Protein AF-A0A0J5JEC5-F1 (afdb_monomer_lite)

Structure (mmCIF, N/CA/C/O backbone):
data_AF-A0A0J5JEC5-F1
#
_entry.id   AF-A0A0J5JEC5-F1
#
loop_
_atom_site.group_PDB
_atom_site.id
_atom_site.type_symbol
_atom_site.label_atom_id
_atom_site.label_alt_id
_atom_site.label_comp_id
_atom_site.label_asym_id
_atom_site.label_entity_id
_atom_site.label_seq_id
_atom_site.pdbx_PDB_ins_code
_atom_site.Cartn_x
_atom_site.Cartn_y
_atom_site.Cartn_z
_atom_site.occupancy
_atom_site.B_iso_or_equiv
_atom_site.auth_seq_id
_atom_site.auth_comp_id
_atom_site.auth_asym_id
_atom_site.auth_atom_id
_atom_site.pdbx_PDB_model_num
ATOM 1 N N . MET A 1 1 ? -25.930 -53.452 -39.414 1.00 46.72 1 MET A N 1
ATOM 2 C CA . MET A 1 1 ? -24.626 -53.181 -38.767 1.00 46.72 1 MET A CA 1
ATOM 3 C C . MET A 1 1 ? -24.118 -51.826 -39.234 1.00 46.72 1 MET A C 1
ATOM 5 O O . MET A 1 1 ? -23.918 -51.682 -40.431 1.00 46.72 1 MET A O 1
ATOM 9 N N . LYS A 1 2 ? -23.957 -50.857 -38.324 1.00 38.56 2 LYS A N 1
ATOM 10 C CA . LYS A 1 2 ? -22.959 -49.766 -38.352 1.00 38.56 2 LYS A CA 1
ATOM 11 C C . LYS A 1 2 ? -23.227 -48.858 -37.146 1.00 38.56 2 LYS A C 1
ATOM 13 O O . LYS A 1 2 ? -24.2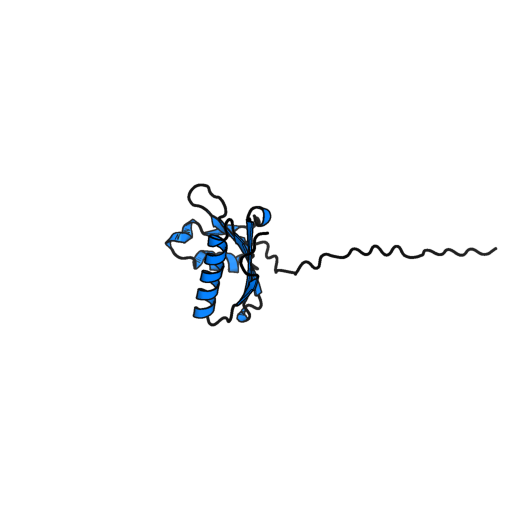52 -48.194 -37.079 1.00 38.56 2 LYS A O 1
ATOM 18 N N . LYS A 1 3 ? -22.321 -48.914 -36.168 1.00 42.03 3 LYS A N 1
ATOM 19 C CA . LYS A 1 3 ? -22.228 -47.967 -35.053 1.00 42.03 3 LYS A CA 1
ATOM 20 C C . LYS A 1 3 ? -21.571 -46.698 -35.594 1.00 42.03 3 LYS A C 1
ATOM 22 O O . LYS A 1 3 ? -20.520 -46.816 -36.217 1.00 42.03 3 LYS A O 1
ATOM 27 N N . MET A 1 4 ? -22.130 -45.525 -35.320 1.00 43.28 4 MET A N 1
ATOM 28 C CA . MET A 1 4 ? -21.382 -44.268 -35.364 1.00 43.28 4 MET A CA 1
ATOM 29 C C . MET A 1 4 ? -21.780 -43.434 -34.152 1.00 43.28 4 MET A C 1
ATOM 31 O O . MET A 1 4 ? -22.891 -42.928 -34.047 1.00 43.28 4 MET A O 1
ATOM 35 N N . VAL A 1 5 ? -20.847 -43.387 -33.208 1.00 45.19 5 VAL A N 1
ATOM 36 C CA . VAL A 1 5 ? -20.821 -42.480 -32.067 1.00 45.19 5 VAL A CA 1
ATOM 37 C C . VAL A 1 5 ? -20.313 -41.143 -32.598 1.00 45.19 5 VAL A C 1
ATOM 39 O O . VAL A 1 5 ? -19.201 -41.090 -33.116 1.00 45.19 5 VAL A O 1
ATOM 42 N N . LEU A 1 6 ? -21.101 -40.076 -32.468 1.00 44.38 6 LEU A N 1
ATOM 43 C CA . LEU A 1 6 ? -20.592 -38.707 -32.538 1.00 44.38 6 LEU A CA 1
ATOM 44 C C . LEU A 1 6 ? -20.671 -38.110 -31.133 1.00 44.38 6 LEU A C 1
ATOM 46 O O . LEU A 1 6 ? -21.708 -37.618 -30.697 1.00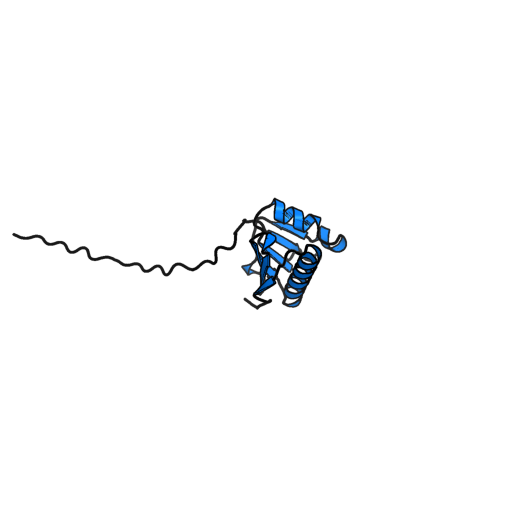 44.38 6 LEU A O 1
ATOM 50 N N . ALA A 1 7 ? -19.557 -38.202 -30.412 1.00 47.66 7 ALA A N 1
ATOM 51 C CA . ALA A 1 7 ? -19.303 -37.390 -29.234 1.00 47.66 7 ALA A CA 1
ATOM 52 C C . ALA A 1 7 ? -18.826 -36.016 -29.728 1.00 47.66 7 ALA A C 1
ATOM 54 O O . ALA A 1 7 ? -17.701 -35.879 -30.204 1.00 47.66 7 ALA A O 1
ATOM 55 N N . GLY A 1 8 ? -19.714 -35.021 -29.690 1.00 40.00 8 GLY A N 1
ATOM 56 C CA . GLY A 1 8 ? -19.446 -33.653 -30.130 1.00 40.00 8 GLY A CA 1
ATOM 57 C C . GLY A 1 8 ? -19.335 -32.701 -28.943 1.00 40.00 8 GLY A C 1
ATOM 58 O O . GLY A 1 8 ? -20.349 -32.274 -28.408 1.00 40.00 8 GLY A O 1
ATOM 59 N N . MET A 1 9 ? -18.090 -32.434 -28.543 1.00 39.47 9 MET A N 1
ATOM 60 C CA . MET A 1 9 ? -17.563 -31.262 -27.824 1.00 39.47 9 MET A CA 1
ATOM 61 C C . MET A 1 9 ? -18.547 -30.388 -27.023 1.00 39.47 9 MET A C 1
ATOM 63 O O . MET A 1 9 ? -19.191 -29.486 -27.553 1.00 39.47 9 MET A O 1
ATOM 67 N N . VAL A 1 10 ? -18.508 -30.543 -25.697 1.00 41.47 10 VAL A N 1
ATOM 68 C CA . VAL A 1 10 ? -18.903 -29.486 -24.759 1.00 41.47 10 VAL A CA 1
ATOM 69 C C . VAL A 1 10 ? -17.771 -28.458 -24.722 1.00 41.47 10 VAL A C 1
ATOM 71 O O . VAL A 1 10 ? -16.760 -28.658 -24.051 1.00 41.47 10 VAL A O 1
ATOM 74 N N . VAL A 1 11 ? -17.922 -27.355 -25.453 1.00 46.38 11 VAL A N 1
ATOM 75 C CA . VAL A 1 11 ? -17.081 -26.169 -25.259 1.00 46.38 11 VAL A CA 1
ATOM 76 C C . VAL A 1 11 ? -17.657 -25.414 -24.066 1.00 46.38 11 VAL A C 1
ATOM 78 O O . VAL A 1 11 ? -18.512 -24.544 -24.216 1.00 46.38 11 VAL A O 1
ATOM 81 N N . VAL A 1 12 ? -17.218 -25.769 -22.855 1.00 46.75 12 VAL A N 1
ATOM 82 C CA . VAL A 1 12 ? -17.370 -24.873 -21.704 1.00 46.75 12 VAL A CA 1
ATOM 83 C C . VAL A 1 12 ? -16.384 -23.734 -21.933 1.00 46.75 12 VAL A C 1
ATOM 85 O O . VAL A 1 12 ? -15.219 -23.810 -21.549 1.00 46.75 12 VAL A O 1
ATOM 88 N N . ALA A 1 13 ? -16.843 -22.684 -22.610 1.00 43.12 13 ALA A N 1
ATOM 89 C CA . ALA A 1 13 ? -16.167 -21.400 -22.606 1.00 43.12 13 ALA A CA 1
ATOM 90 C C . ALA A 1 13 ? -16.294 -20.819 -21.191 1.00 43.12 13 ALA A C 1
ATOM 92 O O . ALA A 1 13 ? -17.152 -19.986 -20.911 1.00 43.12 13 ALA A O 1
ATOM 93 N N . MET A 1 14 ? -15.445 -21.289 -20.274 1.00 41.00 14 MET A N 1
ATOM 94 C CA . MET A 1 14 ? -15.056 -20.473 -19.138 1.00 41.00 14 MET A CA 1
ATOM 95 C C . MET A 1 14 ? -14.312 -19.291 -19.749 1.00 41.00 14 MET A C 1
ATOM 97 O O . MET A 1 14 ? -13.130 -19.388 -20.074 1.00 41.00 14 MET A O 1
ATOM 101 N N . THR A 1 15 ? -15.021 -18.187 -19.976 1.00 48.16 15 THR A N 1
ATOM 102 C CA . THR A 1 15 ? -14.398 -16.871 -20.067 1.00 48.16 15 THR A CA 1
ATOM 103 C C . THR A 1 15 ? -13.691 -16.659 -18.739 1.00 48.16 15 THR A C 1
ATOM 105 O O . THR A 1 15 ? -14.284 -16.203 -17.762 1.00 48.16 15 THR A O 1
ATOM 108 N N . GLY A 1 16 ? -12.445 -17.127 -18.683 1.00 39.03 16 GLY A N 1
ATOM 109 C CA . GLY A 1 16 ? -11.554 -16.901 -17.571 1.00 39.03 16 GLY A CA 1
ATOM 110 C C . GLY A 1 16 ? -11.473 -15.403 -17.364 1.00 39.03 16 GLY A C 1
ATOM 111 O O . GLY A 1 16 ? -11.230 -14.656 -18.314 1.00 39.03 16 GLY A O 1
ATOM 112 N N . CYS A 1 17 ? -11.710 -14.973 -16.126 1.00 46.34 17 CYS A N 1
ATOM 113 C CA . CYS A 1 17 ? -11.263 -13.673 -15.675 1.00 46.34 17 CYS A CA 1
ATOM 114 C C . CYS A 1 17 ? -9.839 -13.485 -16.193 1.00 46.34 17 CYS A C 1
ATOM 116 O O . CYS A 1 17 ? -8.942 -14.258 -15.853 1.00 46.34 17 CYS A O 1
ATOM 118 N N . ALA A 1 18 ? -9.630 -12.451 -17.001 1.00 39.47 18 ALA A N 1
ATOM 119 C CA . ALA A 1 18 ? -8.327 -11.830 -17.086 1.00 39.47 18 ALA A CA 1
ATOM 120 C C . ALA A 1 18 ? -8.077 -11.202 -15.712 1.00 39.47 18 ALA A C 1
ATOM 122 O O . ALA A 1 18 ? -8.254 -10.003 -15.506 1.00 39.47 18 ALA A O 1
ATOM 123 N N . THR A 1 19 ? -7.742 -12.037 -14.730 1.00 44.44 19 THR A N 1
ATOM 124 C CA . THR A 1 19 ? -7.104 -11.584 -13.510 1.00 44.44 19 THR A CA 1
ATOM 125 C C . THR A 1 19 ? -5.803 -10.988 -14.007 1.00 44.44 19 THR A C 1
ATOM 127 O O . THR A 1 19 ? -4.889 -11.715 -14.399 1.00 44.44 19 THR A O 1
ATOM 130 N N . MET A 1 20 ? -5.753 -9.657 -14.096 1.00 43.19 20 MET A N 1
ATOM 131 C CA . MET A 1 20 ? -4.490 -8.938 -14.136 1.00 43.19 20 MET A CA 1
ATOM 132 C C . MET A 1 20 ? -3.672 -9.535 -12.999 1.00 43.19 20 MET A C 1
ATOM 134 O O . MET A 1 20 ? -4.022 -9.358 -11.833 1.00 43.19 20 MET A O 1
ATOM 138 N N . GLY A 1 21 ? -2.681 -10.352 -13.356 1.00 38.44 21 GLY A N 1
ATOM 139 C CA . GLY A 1 21 ? -1.786 -11.009 -12.423 1.00 38.44 21 GLY A CA 1
ATOM 140 C C . GLY A 1 21 ? -0.937 -9.944 -11.756 1.00 38.44 21 GLY A C 1
ATOM 141 O O . GLY A 1 21 ? 0.213 -9.737 -12.130 1.00 38.44 21 GLY A O 1
ATOM 142 N N . GLY A 1 22 ? -1.531 -9.232 -10.800 1.00 44.94 22 GLY A N 1
ATOM 143 C CA . GLY A 1 22 ? -0.787 -8.571 -9.753 1.00 44.94 22 GLY A CA 1
ATOM 144 C C . GLY A 1 22 ? -0.006 -9.658 -9.036 1.00 44.94 22 GLY A C 1
ATOM 145 O O . GLY A 1 22 ? -0.530 -10.746 -8.795 1.00 44.94 22 GLY A O 1
ATOM 146 N N . LEU A 1 23 ? 1.266 -9.392 -8.768 1.00 51.81 23 LEU A N 1
ATOM 147 C CA . LEU A 1 23 ? 2.097 -10.211 -7.900 1.00 51.81 23 LEU A CA 1
ATOM 148 C C . LEU A 1 23 ? 1.396 -10.310 -6.538 1.00 51.81 23 LEU A C 1
ATOM 150 O O . LEU A 1 23 ? 1.646 -9.486 -5.668 1.00 51.81 23 LEU A O 1
ATOM 154 N N . SER A 1 24 ? 0.503 -11.287 -6.364 1.00 52.66 24 SER A N 1
ATOM 155 C CA . SER A 1 24 ? -0.209 -11.528 -5.114 1.00 52.66 24 SER A CA 1
ATOM 156 C C . SER A 1 24 ? 0.788 -12.139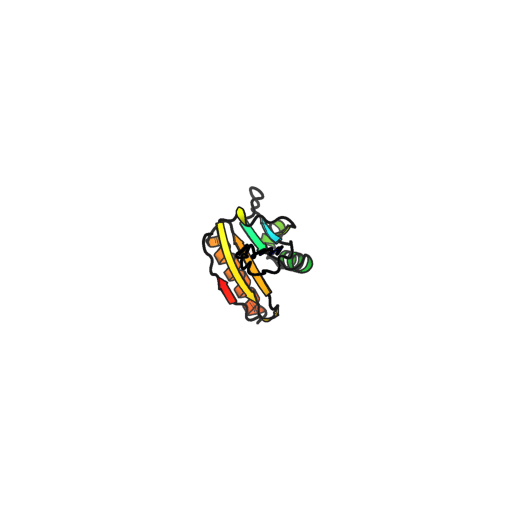 -4.136 1.00 52.66 24 SER A C 1
ATOM 158 O O . SER A 1 24 ? 0.853 -13.357 -3.953 1.00 52.66 24 SER A O 1
ATOM 160 N N . GLY A 1 25 ? 1.633 -11.297 -3.546 1.00 60.59 25 GLY A N 1
ATOM 161 C CA . GLY A 1 25 ? 2.691 -11.727 -2.637 1.00 60.59 25 GLY A CA 1
ATOM 162 C C . GLY A 1 25 ? 2.164 -12.189 -1.279 1.00 60.59 25 GLY A C 1
ATOM 163 O O . GLY A 1 25 ? 2.960 -12.519 -0.400 1.00 60.59 25 GLY A O 1
ATOM 164 N N . GLY A 1 26 ? 0.837 -12.207 -1.076 1.00 81.38 26 GLY A N 1
ATOM 165 C CA . GLY A 1 26 ? 0.193 -12.625 0.175 1.00 81.38 26 GLY A CA 1
ATOM 166 C C . GLY A 1 26 ? 0.703 -11.834 1.383 1.00 81.38 26 GLY A C 1
ATOM 167 O O . GLY A 1 26 ? 0.747 -12.347 2.510 1.00 81.38 26 GLY A O 1
ATOM 168 N N . ARG A 1 27 ? 1.197 -10.621 1.129 1.00 92.06 27 ARG A N 1
ATOM 169 C CA . ARG A 1 27 ? 1.831 -9.734 2.092 1.00 92.06 27 ARG A CA 1
ATOM 170 C C . ARG A 1 27 ? 1.315 -8.339 1.838 1.00 92.06 27 ARG A C 1
ATOM 172 O O . ARG A 1 27 ? 1.330 -7.854 0.716 1.00 92.06 27 ARG A O 1
ATOM 179 N N . TYR A 1 28 ? 0.880 -7.710 2.912 1.00 94.50 28 TYR A N 1
ATOM 180 C CA . TYR A 1 28 ? 0.196 -6.440 2.851 1.00 94.50 28 TYR A CA 1
ATOM 181 C C . TYR A 1 28 ? 0.870 -5.492 3.818 1.00 94.50 28 TYR A C 1
ATOM 183 O O . TYR A 1 28 ? 0.959 -5.781 5.013 1.00 94.50 28 TYR A O 1
ATOM 191 N N . TYR A 1 29 ? 1.343 -4.369 3.300 1.00 94.94 29 TYR A N 1
ATOM 192 C CA . TYR A 1 29 ? 1.642 -3.225 4.143 1.00 94.94 29 TYR A CA 1
ATOM 193 C C . TYR A 1 29 ? 0.313 -2.570 4.515 1.00 94.94 29 TYR A C 1
ATOM 195 O O . TYR A 1 29 ? -0.507 -2.315 3.635 1.00 94.94 29 TYR A O 1
ATOM 203 N N . GLN A 1 30 ? 0.076 -2.342 5.801 1.00 96.50 30 GLN A N 1
ATOM 204 C CA . GLN A 1 30 ? -1.156 -1.745 6.305 1.00 96.50 30 GLN A CA 1
ATOM 205 C C . GLN A 1 30 ? -0.841 -0.577 7.231 1.00 96.50 30 GLN A C 1
ATOM 207 O O . GLN A 1 30 ? -0.004 -0.710 8.123 1.00 96.50 30 GLN A O 1
ATOM 212 N N . MET A 1 31 ? -1.568 0.523 7.048 1.00 95.62 31 MET A N 1
ATOM 213 C CA . MET A 1 31 ? -1.662 1.607 8.023 1.00 95.62 31 MET A CA 1
ATOM 214 C C . MET A 1 31 ? -2.939 1.435 8.835 1.00 95.62 31 MET A C 1
ATOM 216 O O . MET A 1 31 ? -4.017 1.315 8.249 1.00 95.62 31 MET A O 1
ATOM 220 N N . VAL A 1 32 ? -2.834 1.437 10.160 1.00 95.38 32 VAL A N 1
ATOM 221 C CA . VAL A 1 32 ? -3.970 1.301 11.078 1.00 95.38 32 VAL A CA 1
ATOM 222 C C . VAL A 1 32 ? -4.249 2.585 11.843 1.00 95.38 32 VAL A C 1
ATOM 224 O O . VAL A 1 32 ? -3.346 3.323 12.215 1.00 95.38 32 VAL A O 1
ATOM 227 N N . SER A 1 33 ? -5.521 2.848 12.096 1.00 92.00 33 SER A N 1
ATOM 228 C CA . SER A 1 33 ? -5.960 3.944 12.946 1.00 92.00 33 SER A CA 1
ATOM 229 C C . SER A 1 33 ? -5.505 3.723 14.395 1.00 92.00 33 SER A C 1
ATOM 231 O O . SER A 1 33 ? -5.793 2.659 14.948 1.00 92.00 33 SER A O 1
ATOM 233 N N . PRO A 1 34 ? -4.890 4.726 15.054 1.00 86.62 34 PRO A N 1
ATOM 234 C CA . PRO A 1 34 ? -4.535 4.638 16.473 1.00 86.62 34 PRO A CA 1
ATOM 235 C C . PRO A 1 34 ? -5.742 4.539 17.409 1.00 86.62 34 PRO A C 1
ATOM 237 O O . PRO A 1 34 ? -5.586 4.192 18.574 1.00 86.62 34 PRO A O 1
ATOM 240 N N . LEU A 1 35 ? -6.935 4.908 16.932 1.00 90.81 35 LEU A N 1
ATOM 241 C CA . LEU A 1 35 ? -8.122 5.044 17.776 1.00 90.81 35 LEU A CA 1
ATOM 242 C C . LEU A 1 35 ? -8.909 3.738 17.907 1.00 90.81 35 LEU A C 1
ATOM 244 O O . LEU A 1 35 ? -9.600 3.540 18.902 1.00 90.81 35 LEU A O 1
ATOM 248 N N . ASN A 1 36 ? -8.879 2.888 16.878 1.00 91.88 36 ASN A N 1
ATOM 249 C CA . ASN A 1 36 ? -9.803 1.757 16.759 1.00 91.88 36 ASN A CA 1
ATOM 250 C C . ASN A 1 36 ? -9.273 0.585 15.913 1.00 91.88 36 ASN A C 1
ATOM 252 O O . ASN A 1 36 ? -10.076 -0.213 15.431 1.00 91.88 36 ASN A O 1
ATOM 256 N N . ASP A 1 37 ? -7.960 0.512 15.663 1.00 88.50 37 ASP A N 1
ATOM 257 C CA . ASP A 1 37 ? -7.291 -0.561 14.903 1.00 88.50 37 ASP A CA 1
ATOM 258 C C . ASP A 1 37 ? -7.827 -0.812 13.480 1.00 88.50 37 ASP A C 1
ATOM 260 O O . ASP A 1 37 ? -7.492 -1.809 12.830 1.00 88.50 37 ASP A O 1
ATOM 264 N N . THR A 1 38 ? -8.640 0.105 12.953 1.00 94.38 38 THR A N 1
ATOM 265 C CA . THR A 1 38 ? -9.188 0.000 11.601 1.00 94.38 38 THR A CA 1
ATOM 266 C C . THR A 1 38 ? -8.090 0.275 10.585 1.00 94.38 38 THR A C 1
ATOM 268 O O . THR A 1 38 ? -7.346 1.245 10.715 1.00 94.38 38 THR A O 1
ATOM 271 N N . VAL A 1 39 ? -7.986 -0.558 9.550 1.00 96.56 39 VAL A N 1
ATOM 272 C CA . VAL A 1 39 ? -7.033 -0.328 8.460 1.00 96.56 39 VAL A CA 1
ATOM 273 C C . VAL A 1 39 ? -7.509 0.854 7.616 1.00 96.56 39 VAL A C 1
ATOM 275 O O . VAL A 1 39 ? -8.635 0.864 7.126 1.00 96.56 39 VAL A O 1
ATOM 278 N N . LEU A 1 40 ? -6.641 1.847 7.450 1.00 96.06 40 LEU A N 1
ATOM 279 C CA . LEU A 1 40 ? -6.896 3.069 6.684 1.00 96.06 40 LEU A CA 1
ATOM 280 C C . LEU A 1 40 ? -6.355 2.973 5.254 1.00 96.06 40 LEU A C 1
ATOM 282 O O . LEU A 1 40 ? -6.938 3.534 4.329 1.00 96.06 40 LEU A O 1
ATOM 286 N N . LEU A 1 41 ? -5.244 2.255 5.086 1.00 96.75 41 LEU A N 1
ATOM 287 C CA . LEU A 1 41 ? -4.549 2.037 3.821 1.00 96.75 41 LEU A CA 1
ATOM 288 C C . LEU A 1 41 ? -3.963 0.627 3.819 1.00 96.75 41 LEU A C 1
ATOM 290 O O . LEU A 1 41 ? -3.394 0.187 4.820 1.00 96.75 41 LEU A O 1
ATOM 294 N N . GLN A 1 42 ? -4.051 -0.048 2.681 1.00 96.44 42 GLN A N 1
ATOM 295 C CA . GLN A 1 42 ? -3.371 -1.298 2.398 1.00 96.44 42 GLN A CA 1
ATOM 296 C C . GLN A 1 42 ? -2.618 -1.192 1.071 1.00 96.44 42 GLN A C 1
ATOM 298 O O . GLN A 1 42 ? -3.170 -0.710 0.088 1.00 96.44 42 GLN A O 1
ATOM 303 N N . VAL A 1 43 ? -1.390 -1.705 1.022 1.00 94.06 43 VAL A N 1
ATOM 304 C CA . VAL A 1 43 ? -0.613 -1.867 -0.214 1.00 94.06 43 VAL A CA 1
ATOM 305 C C . VAL A 1 43 ? -0.244 -3.338 -0.386 1.00 94.06 43 VAL A C 1
ATOM 307 O O . VAL A 1 43 ? 0.276 -3.952 0.550 1.00 94.06 43 VAL A O 1
ATOM 310 N N . ASP A 1 44 ? -0.532 -3.908 -1.559 1.00 92.69 44 ASP A N 1
ATOM 311 C CA . ASP A 1 44 ? -0.101 -5.268 -1.914 1.00 92.69 44 ASP A CA 1
ATOM 312 C C . ASP A 1 44 ? 1.410 -5.288 -2.172 1.00 92.69 44 ASP A C 1
ATOM 314 O O . ASP A 1 44 ? 1.941 -4.490 -2.951 1.00 92.69 44 ASP A O 1
ATOM 318 N N . MET A 1 45 ? 2.106 -6.188 -1.483 1.00 89.12 45 MET A N 1
ATOM 319 C CA . MET A 1 45 ? 3.556 -6.301 -1.500 1.00 89.12 45 MET A CA 1
ATOM 320 C C . MET A 1 45 ? 3.961 -7.670 -2.034 1.00 89.12 45 MET A C 1
ATOM 322 O O . MET A 1 45 ? 3.541 -8.706 -1.525 1.00 89.12 45 MET A O 1
ATOM 326 N N . ALA A 1 46 ? 4.908 -7.689 -2.972 1.00 85.31 46 ALA A N 1
ATOM 327 C CA . ALA A 1 46 ? 5.416 -8.930 -3.559 1.00 85.31 46 ALA A CA 1
ATOM 328 C C . ALA A 1 46 ? 6.125 -9.859 -2.549 1.00 85.31 46 ALA A C 1
ATOM 330 O O . ALA A 1 46 ? 6.290 -11.049 -2.810 1.00 85.31 46 ALA A O 1
ATOM 331 N N . SER A 1 47 ? 6.597 -9.336 -1.408 1.00 87.25 47 SER A N 1
ATOM 332 C CA . SER A 1 47 ? 7.293 -10.135 -0.395 1.00 87.25 47 SER A CA 1
ATOM 333 C C . SER A 1 47 ? 7.238 -9.524 1.006 1.00 87.25 47 SER A C 1
ATOM 335 O O . SER A 1 47 ? 7.031 -8.324 1.190 1.00 87.25 47 SER A O 1
ATOM 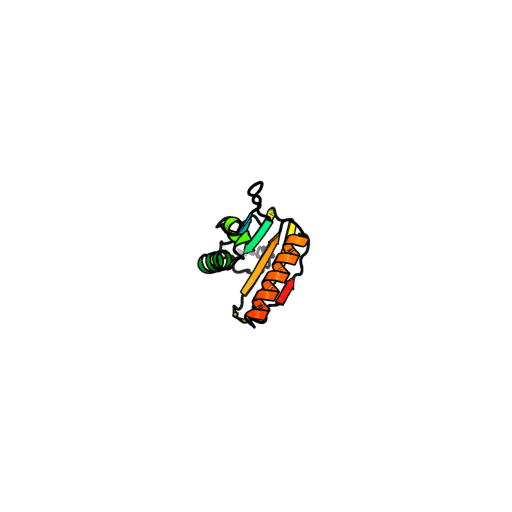337 N N . GLU A 1 48 ? 7.521 -10.356 2.011 1.00 89.94 48 GLU A N 1
ATOM 338 C CA . GLU A 1 48 ? 7.648 -9.941 3.414 1.00 89.94 48 GLU A CA 1
ATOM 339 C C . GLU A 1 48 ? 8.800 -8.954 3.618 1.00 89.94 48 GLU A C 1
ATOM 341 O O . GLU A 1 48 ? 8.665 -7.986 4.360 1.00 89.94 48 GLU A O 1
ATOM 346 N N . ARG A 1 49 ? 9.909 -9.148 2.891 1.00 90.69 49 ARG A N 1
ATOM 347 C CA . ARG A 1 49 ? 11.046 -8.221 2.900 1.00 90.69 49 ARG A CA 1
ATOM 348 C C . ARG A 1 49 ? 10.637 -6.838 2.401 1.00 90.69 49 ARG A C 1
ATOM 350 O O . ARG A 1 49 ? 10.976 -5.851 3.042 1.00 90.69 49 ARG A O 1
ATOM 357 N N . GLY A 1 50 ? 9.900 -6.775 1.290 1.00 87.25 50 GLY A N 1
ATOM 358 C CA . GLY A 1 50 ? 9.393 -5.511 0.751 1.00 87.25 50 GLY A CA 1
ATOM 359 C C . GLY A 1 50 ? 8.462 -4.809 1.735 1.00 87.25 50 GLY A C 1
ATOM 360 O O . GLY A 1 50 ? 8.593 -3.612 1.962 1.00 87.25 50 GLY A O 1
ATOM 361 N N . CYS A 1 51 ? 7.573 -5.560 2.386 1.00 91.31 51 CYS A N 1
ATOM 362 C CA . CYS A 1 51 ? 6.695 -4.995 3.403 1.00 91.31 51 CYS A CA 1
ATOM 363 C C . CYS A 1 51 ? 7.475 -4.436 4.608 1.00 91.31 51 CYS A C 1
ATOM 365 O O . CYS A 1 51 ? 7.266 -3.289 4.998 1.00 91.31 51 CYS A O 1
ATOM 367 N N . ASN A 1 52 ? 8.414 -5.207 5.165 1.00 92.31 52 ASN A N 1
ATOM 368 C CA . ASN A 1 52 ? 9.222 -4.757 6.302 1.00 92.31 52 ASN A CA 1
ATOM 369 C C . ASN A 1 52 ? 10.075 -3.533 5.944 1.00 92.31 52 ASN A C 1
ATOM 371 O O . ASN A 1 52 ? 10.262 -2.655 6.783 1.00 92.31 52 ASN A O 1
ATOM 375 N N . PHE A 1 53 ? 10.549 -3.444 4.698 1.00 88.50 53 PHE A N 1
ATOM 376 C CA . PHE A 1 53 ? 11.223 -2.252 4.196 1.00 88.50 53 PHE A CA 1
ATOM 377 C C . PHE A 1 53 ? 10.299 -1.025 4.221 1.00 88.50 53 PHE A C 1
ATOM 379 O O . PHE A 1 53 ? 10.709 0.020 4.716 1.00 88.50 53 PHE A O 1
ATOM 386 N N . MET A 1 54 ? 9.045 -1.148 3.773 1.00 88.62 54 MET A N 1
ATOM 387 C CA . MET A 1 54 ? 8.071 -0.048 3.840 1.00 88.62 54 MET A CA 1
ATOM 388 C C . MET A 1 54 ? 7.795 0.389 5.284 1.00 88.62 54 MET A C 1
ATOM 390 O O . MET A 1 54 ? 7.820 1.578 5.581 1.00 88.62 54 MET A O 1
ATOM 394 N N . VAL A 1 55 ? 7.596 -0.560 6.206 1.00 91.94 55 VAL A N 1
ATOM 395 C CA . VAL A 1 55 ? 7.400 -0.255 7.639 1.00 91.94 55 VAL A CA 1
ATOM 396 C C . VAL A 1 55 ? 8.631 0.424 8.246 1.00 91.94 55 VAL A C 1
ATOM 398 O O . VAL A 1 55 ? 8.504 1.315 9.081 1.00 91.94 55 VAL A O 1
ATOM 401 N N . ALA A 1 56 ? 9.838 0.028 7.841 1.00 88.94 56 ALA A N 1
ATOM 402 C CA . ALA A 1 56 ? 11.066 0.623 8.358 1.00 88.94 56 ALA A CA 1
ATOM 403 C C . ALA A 1 56 ? 11.274 2.077 7.901 1.00 88.94 56 ALA A C 1
ATOM 405 O O . ALA A 1 56 ? 11.881 2.838 8.658 1.00 88.94 56 ALA A O 1
ATOM 406 N N . ASN A 1 57 ? 10.765 2.431 6.714 1.00 85.06 57 ASN A N 1
ATOM 407 C CA . ASN A 1 57 ? 10.968 3.721 6.044 1.00 85.06 57 ASN A CA 1
ATOM 408 C C . ASN A 1 57 ? 9.751 4.658 6.089 1.00 85.06 57 ASN A C 1
ATOM 410 O O . ASN A 1 57 ? 9.791 5.728 5.490 1.00 85.06 57 ASN A O 1
ATOM 414 N N . VAL A 1 58 ? 8.669 4.284 6.774 1.00 86.12 58 VAL A N 1
ATOM 415 C CA . VAL A 1 58 ? 7.597 5.240 7.072 1.00 86.12 58 VAL A CA 1
ATOM 416 C C . VAL A 1 58 ? 8.106 6.283 8.074 1.00 86.12 58 VAL A C 1
ATOM 418 O O . VAL A 1 58 ? 8.943 5.965 8.927 1.00 86.12 58 VAL A O 1
ATOM 421 N N . ASP A 1 59 ? 7.591 7.511 7.991 1.00 83.75 59 ASP A N 1
ATOM 422 C CA . ASP A 1 59 ? 7.969 8.582 8.915 1.00 83.75 59 ASP A CA 1
ATOM 423 C C . ASP A 1 59 ? 7.771 8.143 10.376 1.00 83.75 59 ASP A C 1
ATOM 425 O O . ASP A 1 59 ? 6.831 7.414 10.711 1.00 83.75 59 ASP A O 1
ATOM 429 N N . ALA A 1 60 ? 8.664 8.597 11.261 1.00 86.19 60 ALA A N 1
ATOM 430 C CA . ALA A 1 60 ? 8.727 8.136 12.649 1.00 86.19 60 ALA A CA 1
ATOM 431 C C . ALA A 1 60 ? 7.394 8.294 13.406 1.00 86.19 60 ALA A C 1
ATOM 433 O O . ALA A 1 60 ? 7.037 7.417 14.190 1.00 86.19 60 ALA A O 1
ATOM 434 N N . GLU A 1 61 ? 6.650 9.367 13.124 1.00 87.25 61 GLU A N 1
ATOM 435 C CA . GLU A 1 61 ? 5.320 9.644 13.683 1.00 87.25 61 GLU A CA 1
ATOM 436 C C . GLU A 1 61 ? 4.293 8.551 13.352 1.00 87.25 61 GLU A C 1
ATOM 438 O O . GLU A 1 61 ? 3.437 8.225 14.171 1.00 87.25 61 GLU A O 1
ATOM 443 N N . TYR A 1 62 ? 4.402 7.940 12.174 1.00 86.56 62 TYR A N 1
ATOM 444 C CA . TYR A 1 62 ? 3.443 6.959 11.675 1.00 86.56 62 TYR A CA 1
ATOM 445 C C . TYR A 1 62 ? 3.904 5.511 11.868 1.00 86.56 62 TYR A C 1
ATOM 447 O O . TYR A 1 62 ? 3.165 4.569 11.571 1.00 86.56 62 TYR A O 1
ATOM 455 N N . LYS A 1 63 ? 5.117 5.303 12.388 1.00 89.31 63 LYS A N 1
ATOM 456 C CA . LYS A 1 63 ? 5.751 3.983 12.471 1.00 89.31 63 LYS A CA 1
ATOM 457 C C . LYS A 1 63 ? 5.007 2.996 13.365 1.00 89.31 63 LYS A C 1
ATOM 459 O O . LYS A 1 63 ? 4.944 1.818 13.028 1.00 89.31 63 LYS A O 1
ATOM 464 N N . SER A 1 64 ? 4.396 3.456 14.457 1.00 92.25 64 SER A N 1
ATOM 465 C CA . SER A 1 64 ? 3.549 2.616 15.323 1.00 92.25 64 SER A CA 1
ATOM 466 C C . SER A 1 64 ? 2.238 2.184 14.663 1.00 92.25 64 SER A C 1
ATOM 468 O O . SER A 1 64 ? 1.586 1.264 15.148 1.00 92.25 64 SER A O 1
ATOM 470 N N . PHE A 1 65 ? 1.848 2.838 13.568 1.00 93.88 65 PHE A N 1
ATOM 471 C CA . PHE A 1 65 ? 0.606 2.585 12.838 1.00 93.88 65 PHE A CA 1
ATOM 472 C C . PHE A 1 65 ? 0.834 1.774 11.563 1.00 93.88 65 PHE A C 1
ATOM 474 O O . PHE A 1 65 ? -0.123 1.316 10.947 1.00 93.88 65 PHE A O 1
ATOM 481 N N . ALA A 1 66 ? 2.090 1.576 11.170 1.00 95.31 66 ALA A N 1
ATOM 482 C CA . ALA A 1 66 ? 2.468 0.779 10.020 1.00 95.31 66 ALA A CA 1
ATOM 483 C C . ALA A 1 66 ? 2.765 -0.664 10.436 1.00 95.31 66 ALA A C 1
ATOM 485 O O . ALA A 1 66 ? 3.552 -0.917 11.350 1.00 95.31 66 ALA A O 1
ATOM 486 N N . ARG A 1 67 ? 2.188 -1.636 9.730 1.00 95.62 67 ARG A N 1
ATOM 487 C CA . ARG A 1 67 ? 2.461 -3.057 9.975 1.00 95.62 67 ARG A CA 1
ATOM 488 C C . ARG A 1 67 ? 2.447 -3.888 8.706 1.00 95.62 67 ARG A C 1
ATOM 490 O O . ARG A 1 67 ? 1.829 -3.530 7.707 1.00 95.62 67 ARG A O 1
ATOM 497 N N . CYS A 1 68 ? 3.078 -5.050 8.799 1.00 95.94 68 CYS A N 1
ATOM 498 C CA . CYS A 1 68 ? 2.955 -6.104 7.807 1.00 95.94 68 CYS A CA 1
ATOM 499 C C . CYS A 1 68 ? 1.893 -7.112 8.221 1.00 95.94 68 CYS A C 1
ATOM 501 O O . CYS A 1 68 ? 1.895 -7.610 9.344 1.00 95.94 68 CYS A O 1
ATOM 503 N N . SER A 1 69 ? 1.005 -7.439 7.290 1.00 95.44 69 SER A N 1
ATOM 504 C CA . SER A 1 69 ? -0.046 -8.433 7.458 1.00 95.44 69 SER A CA 1
ATOM 505 C C . SER A 1 69 ? 0.052 -9.507 6.381 1.00 95.44 69 SER A C 1
ATOM 507 O O . SER A 1 69 ? 0.548 -9.280 5.276 1.00 95.44 69 SER A O 1
ATOM 509 N N . ARG A 1 70 ? -0.440 -10.701 6.708 1.00 94.62 70 ARG A N 1
ATOM 510 C CA . ARG A 1 70 ? -0.689 -11.781 5.738 1.00 94.62 70 ARG A CA 1
ATOM 511 C C . ARG A 1 70 ? -2.152 -11.834 5.293 1.00 94.62 70 ARG A C 1
ATOM 513 O O . ARG A 1 70 ? -2.490 -12.602 4.401 1.00 94.62 70 ARG A O 1
ATOM 520 N N . GLN A 1 71 ? -3.015 -11.047 5.931 1.00 93.88 71 GLN A N 1
ATOM 521 C CA . GLN A 1 71 ? -4.448 -10.994 5.672 1.00 93.88 71 GLN A CA 1
ATOM 522 C C . GLN A 1 71 ? -4.786 -9.716 4.916 1.00 93.88 71 GLN A C 1
ATOM 524 O O . GLN A 1 71 ? -4.446 -8.622 5.369 1.00 93.88 71 GLN A O 1
ATOM 529 N N . SER A 1 72 ? -5.464 -9.879 3.781 1.00 94.31 72 SER A N 1
ATOM 530 C CA . SER A 1 72 ? -5.976 -8.755 3.006 1.00 94.31 72 SER A CA 1
ATOM 531 C C . SER A 1 72 ? -7.258 -8.231 3.632 1.00 94.31 72 SER A C 1
ATOM 533 O O . SER A 1 72 ? -8.117 -9.017 4.028 1.00 94.31 72 SER A O 1
ATOM 535 N N . VAL A 1 73 ? -7.411 -6.913 3.640 1.00 95.31 73 VAL A N 1
ATOM 536 C CA . VAL A 1 73 ? -8.673 -6.225 3.945 1.00 95.31 73 VAL A CA 1
ATOM 537 C C . VAL A 1 73 ? -9.137 -5.369 2.764 1.00 95.31 73 VAL A C 1
ATOM 539 O O . VAL A 1 73 ? -9.904 -4.430 2.931 1.00 95.31 73 VAL A O 1
ATOM 542 N N . ALA A 1 74 ? -8.665 -5.673 1.550 1.00 93.88 74 ALA A N 1
ATOM 543 C CA . ALA A 1 74 ? -8.966 -4.884 0.357 1.00 93.88 74 ALA A CA 1
ATOM 544 C C . ALA A 1 74 ? -10.477 -4.668 0.165 1.00 93.88 74 ALA A C 1
ATOM 546 O O . ALA A 1 74 ? -10.898 -3.555 -0.128 1.00 93.88 74 ALA A O 1
ATOM 547 N N . GLU A 1 75 ? -11.297 -5.695 0.393 1.00 94.06 75 GLU A N 1
ATOM 548 C CA . GLU A 1 75 ? -12.757 -5.631 0.228 1.00 94.06 75 GLU A CA 1
ATOM 549 C C . GLU A 1 75 ? -13.455 -4.658 1.195 1.00 94.06 75 GLU A C 1
ATOM 551 O O . GLU A 1 75 ?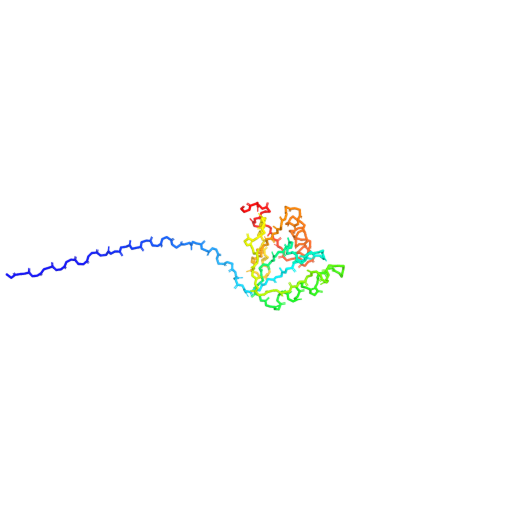 -14.560 -4.206 0.913 1.00 94.06 75 GLU A O 1
ATOM 556 N N . THR A 1 76 ? -12.827 -4.290 2.318 1.00 94.38 76 THR A N 1
ATOM 557 C CA . THR A 1 76 ? -13.404 -3.337 3.286 1.00 94.38 76 THR A CA 1
ATOM 558 C C . THR A 1 76 ? -12.970 -1.892 3.040 1.00 94.38 76 THR A C 1
ATOM 560 O O . THR A 1 76 ? -13.393 -0.989 3.758 1.00 94.38 76 THR A O 1
ATOM 563 N N . LEU A 1 77 ? -12.093 -1.661 2.064 1.00 97.12 77 LEU A N 1
ATOM 564 C CA . LEU A 1 77 ? -11.535 -0.353 1.730 1.00 97.12 77 LEU A CA 1
ATOM 565 C C . LEU A 1 77 ? -12.210 0.154 0.455 1.00 97.12 77 LEU A C 1
ATOM 567 O O . LEU A 1 77 ? -12.247 -0.564 -0.538 1.00 97.12 77 LEU A O 1
ATOM 571 N N . ALA A 1 78 ? -12.767 1.363 0.472 1.00 97.56 78 ALA A N 1
ATOM 572 C CA . ALA A 1 78 ? -13.665 1.841 -0.582 1.00 97.56 78 ALA A CA 1
ATOM 573 C C . ALA A 1 78 ? -12.952 2.407 -1.824 1.00 97.56 78 ALA A C 1
ATOM 575 O O . ALA A 1 78 ? -13.566 2.514 -2.886 1.00 97.56 78 ALA A O 1
ATOM 576 N N . TRP A 1 79 ? -11.676 2.770 -1.707 1.00 98.38 79 TRP A N 1
ATOM 577 C CA . TRP A 1 79 ? -10.917 3.451 -2.758 1.00 98.38 79 TRP A CA 1
ATOM 578 C C . TRP A 1 79 ? -9.726 2.623 -3.201 1.00 98.38 79 TRP A C 1
ATOM 580 O O . TRP A 1 79 ? -9.099 1.970 -2.371 1.00 98.38 79 TRP A O 1
ATOM 590 N N . ARG A 1 80 ? -9.396 2.672 -4.495 1.00 97.75 80 ARG A N 1
ATOM 591 C CA . ARG A 1 80 ? -8.236 1.978 -5.057 1.00 97.75 80 ARG A CA 1
ATOM 592 C C . ARG A 1 80 ? -7.435 2.862 -5.995 1.00 97.75 80 ARG A C 1
ATOM 594 O O . ARG A 1 80 ? -8.000 3.591 -6.804 1.00 97.75 80 ARG A O 1
ATOM 601 N N . ALA A 1 81 ? -6.121 2.701 -5.938 1.00 97.00 81 ALA A N 1
ATOM 602 C CA . ALA A 1 81 ? -5.170 3.231 -6.897 1.00 97.00 81 ALA A CA 1
ATOM 603 C C . ALA A 1 81 ? -4.157 2.163 -7.307 1.00 97.00 81 ALA A C 1
ATOM 605 O O . ALA A 1 81 ? -3.917 1.188 -6.591 1.00 97.00 81 ALA A O 1
ATOM 606 N N . VAL A 1 82 ? -3.550 2.360 -8.474 1.00 95.00 82 VAL A N 1
ATOM 607 C CA . VAL A 1 82 ? -2.505 1.478 -8.991 1.00 95.00 82 VAL A CA 1
ATOM 608 C C . VAL A 1 82 ? -1.361 2.322 -9.519 1.00 95.00 82 VAL A C 1
ATOM 610 O O . VAL A 1 82 ? -1.563 3.217 -10.341 1.00 95.00 82 VAL A O 1
ATOM 613 N N . THR A 1 83 ? -0.147 2.016 -9.087 1.00 92.81 83 THR A N 1
ATOM 614 C CA . THR A 1 83 ? 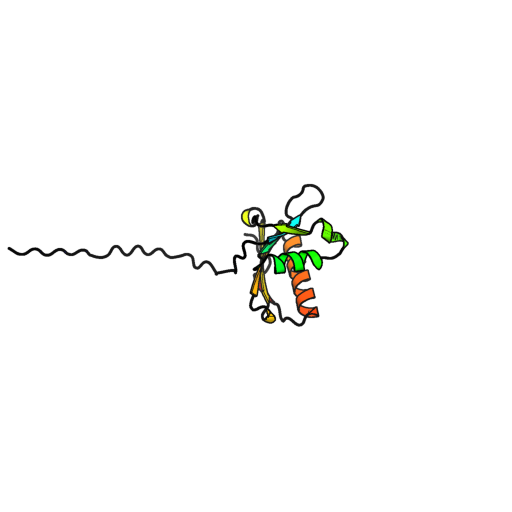1.080 2.627 -9.603 1.00 92.81 83 THR A CA 1
ATOM 615 C C . THR A 1 83 ? 1.994 1.555 -10.174 1.00 92.81 83 THR A C 1
ATOM 617 O O . THR A 1 83 ? 1.902 0.375 -9.839 1.00 92.81 83 THR A O 1
ATOM 620 N N . TYR A 1 84 ? 2.889 1.968 -11.059 1.00 90.69 84 TYR A N 1
ATOM 621 C CA . TYR A 1 84 ? 3.900 1.107 -11.648 1.00 90.69 84 TYR A CA 1
ATOM 622 C C . TYR A 1 84 ? 5.271 1.733 -11.461 1.00 90.69 84 TYR A C 1
ATOM 624 O O . TYR A 1 84 ? 5.461 2.904 -11.792 1.00 90.69 84 TYR A O 1
ATOM 632 N N . ASN A 1 85 ? 6.222 0.943 -10.971 1.00 87.62 85 ASN A N 1
ATOM 633 C CA . ASN A 1 85 ? 7.621 1.325 -10.862 1.00 87.62 85 ASN A CA 1
ATOM 634 C C . ASN A 1 85 ? 8.448 0.535 -11.895 1.00 87.62 85 ASN A C 1
ATOM 636 O O . ASN A 1 85 ? 8.566 -0.687 -11.757 1.00 87.62 85 ASN A O 1
ATOM 640 N N . PRO A 1 86 ? 9.025 1.197 -12.917 1.00 87.62 86 PRO A N 1
ATOM 641 C CA . PRO A 1 86 ? 9.787 0.522 -13.962 1.00 87.62 86 PRO A CA 1
ATOM 642 C C . PRO A 1 86 ? 11.116 -0.056 -13.471 1.00 87.62 86 PRO A C 1
ATOM 644 O O . PRO A 1 86 ? 11.526 -1.091 -13.986 1.00 87.62 86 PRO A O 1
ATOM 647 N N . VAL A 1 87 ? 11.766 0.549 -12.470 1.00 87.06 87 VAL A N 1
ATOM 648 C CA . VAL A 1 87 ? 13.024 0.024 -11.904 1.00 87.06 87 VAL A CA 1
ATOM 649 C C . VAL A 1 87 ? 12.792 -1.317 -11.212 1.00 87.06 87 VAL A C 1
ATOM 651 O O . VAL A 1 87 ? 13.595 -2.235 -11.347 1.00 87.06 87 VAL A O 1
ATOM 654 N N . LEU A 1 88 ? 11.666 -1.451 -10.509 1.00 81.69 88 LEU A N 1
ATOM 655 C CA . LEU A 1 88 ? 11.278 -2.700 -9.850 1.00 81.69 88 LEU A CA 1
ATOM 656 C C . LEU A 1 88 ? 10.492 -3.648 -10.766 1.00 81.69 88 LEU A C 1
ATOM 658 O O . LEU A 1 88 ? 10.115 -4.731 -10.320 1.00 81.69 88 LEU A O 1
ATOM 662 N N . ALA A 1 89 ? 10.181 -3.229 -11.999 1.00 85.50 89 ALA A N 1
ATOM 663 C CA . ALA A 1 89 ? 9.252 -3.905 -12.907 1.00 85.50 89 ALA A CA 1
ATOM 664 C C . ALA A 1 89 ? 7.963 -4.378 -12.197 1.00 85.50 89 ALA A C 1
ATOM 666 O O . ALA A 1 89 ? 7.465 -5.476 -12.440 1.00 85.50 89 ALA A O 1
ATOM 667 N N . SER A 1 90 ? 7.450 -3.561 -11.270 1.00 83.62 90 SER A N 1
ATOM 668 C CA . SER A 1 90 ? 6.420 -3.970 -10.310 1.00 83.62 90 SER A CA 1
ATOM 669 C C . SER A 1 90 ? 5.253 -2.995 -10.276 1.00 83.62 90 SER A C 1
ATOM 671 O O . SER A 1 90 ? 5.427 -1.778 -10.369 1.00 83.62 90 SER A O 1
ATOM 673 N N . THR A 1 91 ? 4.058 -3.558 -10.116 1.00 89.12 91 THR A N 1
ATOM 674 C CA . THR A 1 91 ? 2.812 -2.815 -9.915 1.00 89.12 91 THR A CA 1
ATOM 675 C C . THR A 1 91 ? 2.457 -2.836 -8.436 1.00 89.12 91 THR A C 1
ATOM 677 O O . THR A 1 91 ? 2.451 -3.907 -7.832 1.00 89.12 91 THR A O 1
ATOM 680 N N . PHE A 1 92 ? 2.136 -1.677 -7.870 1.00 89.06 92 PHE A N 1
ATOM 681 C CA . PHE A 1 92 ? 1.648 -1.558 -6.501 1.00 89.06 92 PHE A CA 1
ATOM 682 C C . PHE A 1 92 ? 0.161 -1.238 -6.531 1.00 89.06 92 PHE A C 1
ATOM 684 O O . PHE A 1 92 ? -0.261 -0.240 -7.121 1.00 89.06 92 PHE A O 1
ATOM 691 N N . VAL A 1 93 ? -0.628 -2.101 -5.899 1.00 93.44 93 VAL A N 1
ATOM 692 C CA . VAL A 1 93 ? -2.064 -1.897 -5.713 1.00 93.44 93 VAL A CA 1
ATOM 693 C C . VAL A 1 93 ? -2.271 -1.332 -4.321 1.00 93.44 93 VAL A C 1
ATOM 695 O O . VAL A 1 93 ? -1.844 -1.938 -3.338 1.00 93.44 93 VAL A O 1
ATOM 698 N N . MET A 1 94 ? -2.904 -0.167 -4.252 1.00 95.19 94 MET A N 1
ATOM 699 C CA . MET A 1 94 ? -3.207 0.530 -3.010 1.00 95.19 94 MET A CA 1
ATOM 700 C C . MET A 1 94 ? -4.716 0.590 -2.833 1.00 95.19 94 MET A C 1
ATOM 702 O O . MET A 1 94 ? -5.419 1.050 -3.730 1.00 95.19 94 MET A O 1
ATOM 706 N N . ASP A 1 95 ? -5.206 0.149 -1.685 1.00 97.50 95 ASP A N 1
ATOM 707 C CA . ASP A 1 95 ? -6.601 0.260 -1.276 1.00 97.50 95 ASP A CA 1
ATOM 708 C C . ASP A 1 95 ? -6.684 1.153 -0.030 1.00 97.50 95 ASP A C 1
ATOM 710 O O . ASP A 1 95 ? -5.847 1.027 0.860 1.00 97.50 95 ASP A O 1
ATOM 714 N N . ALA A 1 96 ? -7.670 2.044 0.065 1.00 97.62 96 ALA A N 1
ATOM 715 C CA . ALA A 1 96 ? -7.815 2.964 1.195 1.00 97.62 96 ALA A CA 1
ATOM 716 C C . ALA A 1 96 ? -9.274 3.175 1.618 1.00 97.62 96 ALA A C 1
ATOM 718 O O . ALA A 1 96 ? -10.211 2.951 0.848 1.00 97.62 96 ALA A O 1
ATOM 719 N N . ILE A 1 97 ? -9.464 3.618 2.861 1.00 97.19 97 ILE A N 1
ATOM 720 C CA . ILE A 1 97 ? -10.791 3.849 3.445 1.00 97.19 97 ILE A CA 1
ATOM 721 C C . ILE A 1 97 ? -11.483 5.093 2.870 1.00 97.19 97 ILE A C 1
ATOM 723 O O . ILE A 1 97 ? -12.703 5.098 2.719 1.00 97.19 97 ILE A O 1
ATOM 727 N N . SER A 1 98 ? -10.716 6.124 2.506 1.00 96.62 98 SER A N 1
ATOM 728 C CA . SER A 1 98 ? -11.217 7.383 1.947 1.00 96.62 98 SER A CA 1
ATOM 729 C C . SER A 1 98 ? -10.417 7.818 0.719 1.00 96.62 98 SER A C 1
ATOM 731 O O . SER A 1 98 ? -9.315 7.316 0.467 1.00 96.62 98 SER A O 1
ATOM 733 N N . GLU A 1 99 ? -10.976 8.757 -0.047 1.00 97.06 99 GLU A N 1
ATOM 734 C CA . GLU A 1 99 ? -10.311 9.331 -1.218 1.00 97.06 99 GLU A CA 1
ATOM 735 C C . GLU A 1 99 ? -9.028 10.054 -0.808 1.00 97.06 99 GLU A C 1
ATOM 737 O O . GLU A 1 99 ? -7.979 9.853 -1.415 1.00 97.06 99 GLU A O 1
ATOM 742 N N . GLU A 1 100 ? -9.083 10.837 0.269 1.00 95.19 100 GLU A N 1
ATOM 743 C CA . GLU A 1 100 ? -7.958 11.627 0.766 1.00 95.19 100 GLU A CA 1
ATOM 744 C C . GLU A 1 100 ? -6.795 10.735 1.206 1.00 95.19 100 GLU A C 1
ATOM 746 O O . GLU A 1 100 ? -5.639 11.018 0.881 1.00 95.19 100 GLU A O 1
ATOM 751 N N . ALA A 1 101 ? -7.089 9.631 1.901 1.00 93.00 101 ALA A N 1
ATOM 752 C CA . ALA A 1 101 ? -6.081 8.647 2.285 1.00 93.00 101 ALA A CA 1
ATOM 753 C C . ALA A 1 101 ? -5.439 7.997 1.048 1.00 93.00 101 ALA A C 1
ATOM 755 O O . ALA A 1 101 ? -4.217 7.838 0.992 1.00 93.00 101 ALA A O 1
ATOM 756 N N . CYS A 1 102 ? -6.245 7.676 0.032 1.00 96.50 102 CYS A N 1
ATOM 757 C CA . CYS A 1 102 ? -5.754 7.131 -1.230 1.00 96.50 102 CYS A CA 1
ATOM 758 C C . CYS A 1 102 ? -4.833 8.127 -1.960 1.00 96.50 102 CYS A C 1
ATOM 760 O O . CYS A 1 102 ? -3.712 7.780 -2.338 1.00 96.50 102 CYS A O 1
ATOM 762 N N . GLN A 1 103 ? -5.278 9.375 -2.125 1.00 95.31 103 GLN A N 1
ATOM 763 C CA . GLN A 1 103 ? -4.523 10.425 -2.816 1.00 95.31 103 GLN A CA 1
ATOM 764 C C . GLN A 1 103 ? -3.213 10.737 -2.084 1.00 95.31 103 GLN A C 1
ATOM 766 O O . GLN A 1 103 ? -2.163 10.874 -2.713 1.00 95.31 103 GLN A O 1
ATOM 771 N N . SER A 1 104 ? -3.249 10.774 -0.749 1.00 91.00 104 SER A N 1
ATOM 772 C CA . SER A 1 104 ? -2.053 10.983 0.076 1.00 91.00 104 SER A CA 1
ATOM 773 C C . SER A 1 104 ? -1.042 9.846 -0.097 1.00 91.00 104 SER A C 1
ATOM 775 O O . SER A 1 104 ? 0.157 10.104 -0.213 1.00 91.00 104 SER A O 1
ATOM 777 N N . ALA A 1 105 ? -1.509 8.595 -0.186 1.00 90.00 105 ALA A N 1
ATOM 778 C CA . ALA A 1 105 ? -0.647 7.444 -0.447 1.00 90.00 105 ALA A CA 1
ATOM 779 C C . ALA A 1 105 ? 0.004 7.505 -1.840 1.00 90.00 105 ALA A C 1
ATOM 781 O O . ALA A 1 105 ? 1.210 7.270 -1.958 1.00 90.00 105 ALA A O 1
ATOM 782 N N . ILE A 1 106 ? -0.752 7.886 -2.882 1.00 93.12 106 ILE A N 1
ATOM 783 C CA . ILE A 1 106 ? -0.187 8.132 -4.221 1.00 93.12 106 ILE A CA 1
ATOM 784 C C . ILE A 1 106 ? 0.884 9.222 -4.149 1.00 93.12 106 ILE A C 1
ATOM 786 O O . ILE A 1 106 ? 1.993 9.020 -4.643 1.00 93.12 106 ILE A O 1
ATOM 790 N N . ALA A 1 107 ? 0.568 10.369 -3.544 1.00 90.69 107 ALA A N 1
ATOM 791 C CA . ALA A 1 107 ? 1.480 11.505 -3.471 1.00 90.69 107 ALA A CA 1
ATOM 792 C C . ALA A 1 107 ? 2.790 11.137 -2.757 1.00 90.69 107 ALA A C 1
ATOM 794 O O . ALA A 1 107 ? 3.871 11.440 -3.265 1.00 90.69 107 ALA A O 1
ATOM 795 N N . GLY A 1 108 ? 2.703 10.421 -1.631 1.00 85.19 108 GLY A N 1
ATOM 796 C CA . GLY A 1 108 ? 3.871 9.910 -0.914 1.00 85.19 108 GLY A CA 1
ATOM 797 C C . GLY A 1 108 ? 4.719 8.973 -1.776 1.00 85.19 108 GLY A C 1
ATOM 798 O O . GLY A 1 108 ? 5.930 9.161 -1.883 1.00 85.19 108 GLY A O 1
ATOM 799 N N . MET A 1 109 ? 4.085 8.020 -2.464 1.00 86.12 109 MET A N 1
ATOM 800 C CA . MET A 1 109 ? 4.792 7.079 -3.334 1.00 86.12 109 MET A CA 1
ATOM 801 C C . MET A 1 109 ? 5.472 7.771 -4.523 1.00 86.12 109 MET A C 1
ATOM 803 O O . MET A 1 109 ? 6.604 7.431 -4.863 1.00 86.12 109 MET A O 1
ATOM 807 N N . LEU A 1 110 ? 4.811 8.750 -5.148 1.00 87.88 110 LEU A N 1
ATOM 808 C CA . LEU A 1 110 ? 5.394 9.528 -6.244 1.00 87.88 110 LEU A CA 1
ATOM 809 C C . LEU A 1 110 ? 6.556 10.407 -5.771 1.00 87.88 110 LEU A C 1
ATOM 811 O O . LEU A 1 110 ? 7.545 10.529 -6.492 1.00 87.88 110 LEU A O 1
ATOM 815 N N . ARG A 1 111 ? 6.472 10.977 -4.562 1.00 86.44 111 ARG A N 1
ATOM 816 C CA . ARG A 1 111 ? 7.575 11.735 -3.956 1.00 86.44 111 ARG A CA 1
ATOM 817 C C . ARG A 1 111 ? 8.807 10.851 -3.768 1.00 86.44 111 ARG A C 1
ATOM 819 O O . ARG A 1 111 ? 9.860 11.178 -4.308 1.00 86.44 111 ARG A O 1
ATOM 826 N N . THR A 1 112 ? 8.659 9.700 -3.107 1.00 83.00 112 THR A N 1
ATOM 827 C CA . THR A 1 112 ? 9.759 8.732 -2.941 1.00 83.00 112 THR A CA 1
ATOM 828 C C . THR A 1 112 ? 10.298 8.273 -4.293 1.00 83.00 112 THR A C 1
ATOM 830 O O . THR A 1 112 ? 11.504 8.182 -4.501 1.00 83.00 112 THR A O 1
ATOM 833 N N . ALA A 1 113 ? 9.417 8.030 -5.264 1.00 85.94 113 ALA A N 1
ATOM 834 C CA . ALA A 1 113 ? 9.841 7.631 -6.594 1.00 85.94 113 ALA A CA 1
ATOM 835 C C . ALA A 1 113 ? 10.668 8.701 -7.322 1.00 85.94 113 ALA A C 1
ATOM 837 O O . ALA A 1 113 ? 11.554 8.332 -8.097 1.00 85.94 113 ALA A O 1
ATOM 838 N N . ALA A 1 114 ? 10.373 9.985 -7.098 1.00 85.62 114 ALA A N 1
ATOM 839 C CA . ALA A 1 114 ? 11.124 11.108 -7.646 1.00 85.62 114 ALA A CA 1
ATOM 840 C C . ALA A 1 114 ? 12.498 11.255 -6.975 1.00 85.62 114 ALA A C 1
ATOM 842 O O . ALA A 1 114 ? 13.494 11.423 -7.680 1.00 85.62 114 ALA A O 1
ATOM 843 N N . GLU A 1 115 ? 12.559 11.127 -5.647 1.00 86.81 115 GLU A N 1
ATOM 844 C CA . GLU A 1 115 ? 13.808 11.136 -4.867 1.00 86.81 115 GLU A CA 1
ATOM 845 C C . GLU A 1 115 ? 14.753 10.011 -5.320 1.00 86.81 115 GLU A C 1
ATOM 847 O O . GLU A 1 115 ? 15.920 10.257 -5.629 1.00 86.81 115 GLU A O 1
ATOM 852 N N . GLU A 1 116 ? 14.213 8.805 -5.496 1.00 85.56 116 GLU A N 1
ATOM 853 C CA . GLU A 1 116 ? 14.950 7.618 -5.950 1.00 85.56 116 GLU A CA 1
ATOM 854 C C . GLU A 1 116 ? 15.161 7.565 -7.476 1.00 85.56 116 GLU A C 1
ATOM 856 O O . GLU A 1 116 ? 15.715 6.598 -8.000 1.00 85.56 116 GLU A O 1
ATOM 861 N N . LYS A 1 117 ? 14.689 8.571 -8.230 1.00 87.94 117 LYS A N 1
ATOM 862 C CA . LYS A 1 117 ? 14.728 8.610 -9.710 1.00 87.94 117 LYS A CA 1
ATOM 863 C C . LYS A 1 117 ? 14.201 7.326 -10.369 1.00 87.94 117 LYS A C 1
ATOM 865 O O . LYS A 1 117 ? 14.646 6.930 -11.445 1.00 87.94 117 LYS A O 1
ATOM 870 N N . SER A 1 118 ? 13.226 6.680 -9.736 1.00 85.94 118 SER A N 1
ATOM 871 C CA . SER A 1 118 ? 12.735 5.358 -10.139 1.00 85.94 118 SER A CA 1
ATOM 872 C C . SER A 1 118 ? 11.756 5.387 -11.315 1.00 85.94 118 SER A C 1
ATOM 874 O O . SER A 1 118 ? 11.420 4.339 -11.857 1.00 85.94 118 SER A O 1
ATOM 876 N N . GLY A 1 119 ? 11.270 6.569 -11.709 1.00 88.88 119 GLY A N 1
ATOM 877 C CA . GLY A 1 119 ? 10.324 6.723 -12.818 1.00 88.88 119 GLY A CA 1
ATOM 878 C C . GLY A 1 119 ? 8.942 6.123 -12.547 1.00 88.88 119 GLY A C 1
ATOM 879 O O . GLY A 1 119 ? 8.236 5.772 -13.496 1.00 88.88 119 GLY A O 1
ATOM 880 N N . ALA A 1 120 ? 8.558 5.953 -11.275 1.00 91.31 120 ALA A N 1
ATOM 881 C CA . ALA A 1 120 ? 7.240 5.428 -10.953 1.00 91.31 120 ALA A CA 1
ATOM 882 C C . ALA A 1 120 ? 6.129 6.358 -11.459 1.00 91.31 120 ALA A C 1
ATOM 884 O O . ALA A 1 120 ? 6.257 7.583 -11.446 1.00 91.31 120 ALA A O 1
ATOM 885 N N . LYS A 1 121 ? 5.027 5.758 -11.904 1.00 92.94 121 LYS A N 1
ATOM 886 C CA . LYS A 1 121 ? 3.882 6.464 -12.482 1.00 92.94 121 LYS A CA 1
ATOM 887 C C . LYS A 1 121 ? 2.567 5.901 -11.974 1.00 92.94 121 LYS A C 1
ATOM 889 O O . LYS A 1 121 ? 2.470 4.717 -11.651 1.00 92.94 121 LYS A O 1
ATOM 894 N N . VAL A 1 122 ? 1.541 6.742 -11.966 1.00 94.62 122 VAL A N 1
ATOM 895 C CA . VAL A 1 122 ? 0.168 6.309 -11.700 1.00 94.62 122 VAL A CA 1
ATOM 896 C C . VAL A 1 122 ? -0.382 5.620 -12.945 1.00 94.62 122 VAL A C 1
ATOM 898 O O . VAL A 1 122 ? -0.348 6.178 -14.039 1.00 94.62 122 VAL A O 1
ATOM 901 N N . VAL A 1 123 ? -0.860 4.391 -12.773 1.00 96.00 123 VAL A N 1
ATOM 902 C CA . VAL A 1 123 ? -1.555 3.604 -13.804 1.00 96.00 123 VAL A CA 1
ATOM 903 C C . VAL A 1 123 ? -3.063 3.771 -13.655 1.00 96.00 123 VAL A C 1
ATOM 905 O O . VAL A 1 123 ? -3.771 3.892 -14.648 1.00 96.00 123 VAL A O 1
ATOM 908 N N . MET A 1 124 ? -3.541 3.821 -12.412 1.00 94.94 124 MET A N 1
ATOM 909 C CA . MET A 1 124 ? -4.934 4.080 -12.072 1.00 94.94 124 MET A CA 1
ATOM 910 C C . MET A 1 124 ? -4.987 5.070 -10.913 1.00 94.94 124 MET A C 1
ATOM 912 O O . MET A 1 124 ? -4.418 4.812 -9.850 1.00 94.94 124 MET A O 1
ATOM 916 N N . GLN A 1 125 ? -5.657 6.198 -11.141 1.00 94.94 125 GLN A N 1
ATOM 917 C CA . GLN A 1 125 ? -5.922 7.196 -10.107 1.00 94.94 125 GLN A CA 1
ATOM 918 C C . GLN A 1 125 ? -6.853 6.629 -9.033 1.00 94.94 125 GLN A C 1
ATOM 920 O O . GLN A 1 125 ? -7.538 5.628 -9.266 1.00 94.94 125 GLN A O 1
ATOM 925 N N . CYS A 1 126 ? -6.903 7.291 -7.876 1.00 96.44 126 CYS A N 1
ATOM 926 C CA . CYS A 1 126 ? -7.850 6.949 -6.822 1.00 96.44 126 CYS A CA 1
ATOM 927 C C . CYS A 1 126 ? -9.275 6.949 -7.361 1.00 96.44 126 CYS A C 1
ATOM 929 O O . CYS A 1 126 ? -9.818 7.987 -7.727 1.00 96.44 126 CYS A O 1
ATOM 931 N N . THR A 1 127 ? -9.858 5.760 -7.419 1.00 96.94 127 THR A N 1
ATOM 932 C CA . THR A 1 127 ? -11.215 5.540 -7.904 1.00 96.94 127 THR A CA 1
ATOM 933 C C . THR A 1 127 ? -11.967 4.740 -6.857 1.00 96.94 127 THR A C 1
ATOM 935 O O . THR A 1 127 ? -11.408 3.830 -6.236 1.00 96.94 127 THR A O 1
ATOM 938 N N . ARG A 1 128 ? -13.235 5.087 -6.646 1.00 96.50 128 ARG A N 1
ATOM 939 C CA . ARG A 1 128 ? -14.124 4.303 -5.795 1.00 96.50 128 ARG A CA 1
ATOM 940 C C . ARG A 1 128 ? -14.379 2.938 -6.443 1.00 96.50 128 ARG A C 1
ATOM 942 O O . ARG A 1 128 ? -14.625 2.879 -7.647 1.00 96.50 128 ARG A O 1
ATOM 949 N N . LYS A 1 129 ? -14.288 1.873 -5.650 1.00 92.00 129 LYS A N 1
ATOM 950 C CA . LYS A 1 129 ? -14.614 0.507 -6.080 1.00 92.00 129 LYS A CA 1
ATOM 951 C C . LYS A 1 129 ? -16.112 0.237 -6.060 1.00 92.00 129 LYS A C 1
ATOM 953 O O . LYS A 1 129 ? -16.815 0.867 -5.234 1.00 92.00 129 LYS A O 1
#

pLDDT: mean 82.52, std 19.12, range [38.44, 98.38]

Foldseek 3Di:
DDDDDDPDDDPPPPPDPPPVPALQLLKWKFFADPPPRHTFKIKRDNYPVRQVVVLVPPPPVRNVRIDMDSDDPQVQFFKWWWKAFVQVRHIMIMGGNDLVSQVVVVVVVVVVCVVVVRPMDTPGHIDTD

Radius of gyration: 20.52 Å; chains: 1; bounding box: 40×65×56 Å

Sequence (129 aa):
MKKMVLAGMVVVAMTGCATMGGLSGGRYYQMVSPLNDTVLLQVDMASERGCNFMVANVDAEYKSFARCSRQSVAETLAWRAVTYNPVLASTFVMDAISEEACQSAIAGMLRTAAEEKSGAKVVMQCTRK

Secondary structure (DSSP, 8-state):
-------------------------SEEEEEE-TTT--EEEEEEES-HHHHHHHHHHS-GGGGGGEEEESS--GGG--EEEEEEETTTTEEEEEEESSHHHHHHHHHHHHHHHHHTT---EEEEEEEE-